Protein AF-A0A844X271-F1 (afdb_monomer)

Secondary structure (DSSP, 8-state):
-------EEEEE-TTS-EEEEEE--S-GGG-----B-GGGPEE-TTT--EEETTEEEETTTTEESS--TTGGGG-S-TTBSGGG-TTT-----

Sequence (93 aa):
MCCHSTLYECQYNAYGQIINETYHQDDFQSLPDNPLRFQGQYYDEETGLHYNLNRYYDPFTGRYITQDPLGILGGLNSYQYAGSDPINWVDPL

pLDDT: mean 84.77, std 8.67, range [42.94, 93.56]

Structure (mmCIF, N/CA/C/O backbone):
data_AF-A0A844X271-F1
#
_entry.id   AF-A0A844X271-F1
#
loop_
_atom_site.group_PDB
_atom_site.id
_atom_site.type_symbol
_atom_site.label_atom_id
_atom_site.label_alt_id
_atom_site.label_comp_id
_atom_site.label_asym_id
_atom_site.label_entity_id
_atom_site.label_seq_id
_atom_site.pdbx_PDB_ins_code
_atom_site.Cartn_x
_atom_site.Cartn_y
_atom_site.Cartn_z
_atom_site.occupancy
_atom_site.B_iso_or_equiv
_atom_site.auth_seq_id
_atom_site.auth_comp_id
_atom_site.auth_asym_id
_atom_site.auth_atom_id
_atom_site.pdbx_PDB_model_num
ATOM 1 N N . MET A 1 1 ? 0.941 -13.570 -34.568 1.00 42.94 1 MET A N 1
ATOM 2 C CA . MET A 1 1 ? 1.505 -13.989 -33.268 1.00 42.94 1 MET A CA 1
ATOM 3 C C . MET A 1 1 ? 1.733 -12.729 -32.453 1.00 42.94 1 MET A C 1
ATOM 5 O O . MET A 1 1 ? 2.630 -11.975 -32.796 1.00 42.94 1 MET A O 1
ATOM 9 N N . CYS A 1 2 ? 0.886 -12.439 -31.464 1.00 43.44 2 CYS A N 1
ATOM 10 C CA . CYS A 1 2 ? 1.136 -11.331 -30.541 1.00 43.44 2 CYS A CA 1
ATOM 11 C C . CYS A 1 2 ? 2.229 -11.777 -29.566 1.00 43.44 2 CYS A C 1
ATOM 13 O O . CYS A 1 2 ? 1.999 -12.658 -28.736 1.00 43.44 2 CYS A O 1
ATOM 15 N N . CYS A 1 3 ? 3.432 -11.227 -29.721 1.00 57.47 3 CYS A N 1
ATOM 16 C CA . CYS A 1 3 ? 4.459 -11.315 -28.694 1.00 57.47 3 CYS A CA 1
ATOM 17 C C . CYS A 1 3 ? 3.916 -10.554 -27.479 1.00 57.47 3 CYS A C 1
ATOM 19 O O . CYS A 1 3 ? 3.667 -9.356 -27.578 1.00 57.47 3 CYS A O 1
ATOM 21 N N . HIS A 1 4 ? 3.629 -11.251 -26.383 1.00 67.50 4 HIS A N 1
ATOM 22 C CA . HIS A 1 4 ? 3.225 -10.599 -25.143 1.00 67.50 4 HIS A CA 1
ATOM 23 C C . HIS A 1 4 ? 4.493 -10.024 -24.512 1.00 67.50 4 HIS A C 1
ATOM 25 O O . HIS A 1 4 ? 5.207 -10.728 -23.803 1.00 67.50 4 HIS A O 1
ATOM 31 N N . SER A 1 5 ? 4.826 -8.780 -24.847 1.00 78.75 5 SER A N 1
ATOM 32 C CA . SER A 1 5 ? 5.903 -8.047 -24.189 1.00 78.75 5 SER A CA 1
ATOM 33 C C . SER A 1 5 ? 5.391 -7.502 -22.859 1.00 78.75 5 SER A C 1
ATOM 35 O O . SER A 1 5 ? 4.426 -6.736 -22.840 1.00 78.75 5 SER A O 1
ATOM 37 N N . THR A 1 6 ? 6.027 -7.888 -21.756 1.00 82.06 6 THR A N 1
ATOM 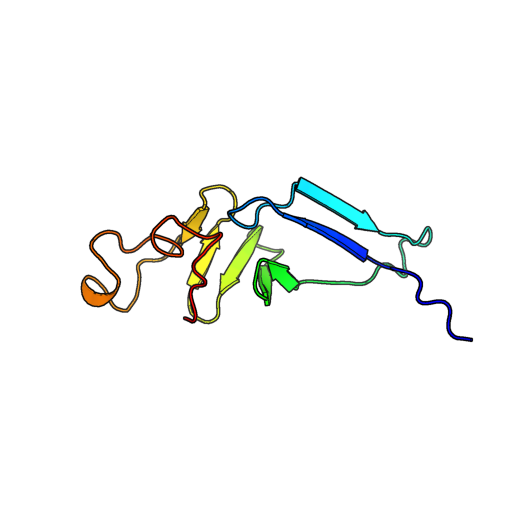38 C CA . THR A 1 6 ? 5.828 -7.238 -20.456 1.00 82.06 6 THR A CA 1
ATOM 39 C C . THR A 1 6 ? 6.247 -5.776 -20.576 1.00 82.06 6 THR A C 1
ATOM 41 O O . THR A 1 6 ? 7.335 -5.504 -21.070 1.00 82.06 6 THR A O 1
ATOM 44 N N . LEU A 1 7 ? 5.388 -4.844 -20.156 1.00 87.12 7 LEU A N 1
ATOM 45 C CA . LEU A 1 7 ? 5.692 -3.405 -20.149 1.00 87.12 7 LEU A CA 1
ATOM 46 C C . LEU A 1 7 ? 6.099 -2.905 -18.755 1.00 87.12 7 LEU A C 1
ATOM 48 O O . LEU A 1 7 ? 6.913 -1.992 -18.644 1.00 87.12 7 LEU A O 1
ATOM 52 N N . TYR A 1 8 ? 5.571 -3.535 -17.704 1.00 88.38 8 TYR A N 1
ATOM 53 C CA . TYR A 1 8 ? 5.778 -3.171 -16.305 1.00 88.38 8 TYR A CA 1
ATOM 54 C C . TYR A 1 8 ? 5.846 -4.432 -15.438 1.00 88.38 8 TYR A C 1
ATOM 56 O O . TYR A 1 8 ? 5.004 -5.323 -15.579 1.00 88.38 8 TYR A O 1
ATOM 64 N N . GLU A 1 9 ? 6.827 -4.493 -14.542 1.00 90.12 9 GLU A N 1
ATOM 65 C CA . GLU A 1 9 ? 6.971 -5.518 -13.508 1.00 90.12 9 GLU A CA 1
ATOM 66 C C . GLU A 1 9 ? 7.159 -4.847 -12.143 1.00 90.12 9 GLU A C 1
ATOM 68 O O . GLU A 1 9 ? 7.926 -3.895 -11.997 1.00 90.12 9 GLU A O 1
ATOM 73 N N . CYS A 1 10 ? 6.487 -5.375 -11.121 1.00 90.38 10 CYS A N 1
ATOM 74 C CA . CYS A 1 10 ? 6.670 -4.966 -9.735 1.00 90.38 10 CYS A CA 1
ATOM 75 C C . CYS A 1 10 ? 6.767 -6.194 -8.827 1.00 90.38 10 CYS A C 1
ATOM 77 O O . CYS A 1 10 ? 6.081 -7.200 -9.020 1.00 90.38 10 CYS A O 1
ATOM 79 N N . GLN A 1 11 ? 7.631 -6.106 -7.822 1.00 92.88 11 GLN A N 1
ATOM 80 C CA . GLN A 1 11 ? 7.832 -7.139 -6.815 1.00 92.88 11 GLN A CA 1
ATOM 81 C C . GLN A 1 11 ? 7.558 -6.534 -5.446 1.00 92.88 11 GLN A C 1
ATOM 83 O O . GLN A 1 11 ? 8.129 -5.501 -5.096 1.00 92.88 11 GLN A O 1
ATOM 88 N N . TYR A 1 12 ? 6.706 -7.195 -4.667 1.00 92.38 12 TYR A N 1
ATOM 89 C CA . TYR A 1 12 ? 6.310 -6.740 -3.341 1.00 92.38 12 TYR A CA 1
ATOM 90 C C . TYR A 1 12 ? 6.840 -7.664 -2.249 1.00 92.38 12 TYR A C 1
ATOM 92 O O . TYR A 1 12 ? 7.000 -8.869 -2.458 1.00 92.38 12 TYR A O 1
ATOM 100 N N . ASN A 1 13 ? 7.069 -7.112 -1.059 1.00 92.06 13 ASN A N 1
ATOM 101 C CA . ASN A 1 13 ? 7.213 -7.925 0.144 1.00 92.06 13 ASN A CA 1
ATOM 102 C C . ASN A 1 13 ? 5.840 -8.401 0.656 1.00 92.06 13 ASN A C 1
ATOM 104 O O . ASN A 1 13 ? 4.794 -8.049 0.111 1.00 92.06 13 ASN A O 1
ATOM 108 N N . ALA A 1 14 ? 5.841 -9.175 1.744 1.00 89.62 14 ALA A N 1
ATOM 109 C CA . ALA A 1 14 ? 4.616 -9.701 2.350 1.00 89.62 14 ALA A CA 1
ATOM 110 C C . ALA A 1 14 ? 3.595 -8.612 2.738 1.00 89.62 14 ALA A C 1
ATOM 112 O O . ALA A 1 14 ? 2.402 -8.881 2.748 1.00 89.62 14 ALA A O 1
ATOM 113 N N . TYR A 1 15 ? 4.049 -7.391 3.031 1.00 89.94 15 TYR A N 1
ATOM 114 C CA . TYR A 1 15 ? 3.220 -6.254 3.436 1.00 89.94 15 TYR A CA 1
ATOM 115 C C . TYR A 1 15 ? 2.964 -5.263 2.288 1.00 89.94 15 TYR A C 1
ATOM 117 O O . TYR A 1 15 ? 2.487 -4.158 2.525 1.00 89.94 15 TYR A O 1
ATOM 125 N N . GLY A 1 16 ? 3.259 -5.618 1.037 1.00 90.38 16 GLY A N 1
ATOM 126 C CA . GLY A 1 16 ? 2.969 -4.753 -0.106 1.00 90.38 16 GLY A CA 1
ATOM 127 C C . GLY A 1 16 ? 3.951 -3.595 -0.314 1.00 90.38 16 GLY A C 1
ATOM 128 O O . GLY A 1 16 ? 3.674 -2.725 -1.137 1.00 90.38 16 GLY A O 1
ATOM 129 N N . GLN A 1 17 ? 5.102 -3.566 0.373 1.00 91.81 17 GLN A N 1
ATOM 130 C CA . GLN A 1 17 ? 6.183 -2.637 0.016 1.00 91.81 17 GLN A CA 1
ATOM 131 C C . GLN A 1 17 ? 6.827 -3.076 -1.287 1.00 91.81 17 GLN A C 1
ATOM 133 O O . GLN A 1 17 ? 7.127 -4.259 -1.457 1.00 91.81 17 GLN A O 1
ATOM 138 N N . ILE A 1 18 ? 7.098 -2.117 -2.166 1.00 92.00 18 ILE A N 1
ATOM 139 C CA . ILE A 1 18 ? 7.829 -2.355 -3.408 1.00 92.00 18 ILE A CA 1
ATOM 140 C C . ILE A 1 18 ? 9.283 -2.699 -3.063 1.00 92.00 18 ILE A C 1
ATOM 142 O O . ILE A 1 18 ? 9.990 -1.906 -2.445 1.00 92.00 18 ILE A O 1
ATOM 146 N N . ILE A 1 19 ? 9.713 -3.897 -3.454 1.00 93.56 19 ILE A N 1
ATOM 147 C CA . ILE A 1 19 ? 11.111 -4.339 -3.404 1.00 93.56 19 ILE A CA 1
ATOM 148 C C . ILE A 1 19 ? 11.810 -3.934 -4.700 1.00 93.56 19 ILE A C 1
ATOM 150 O O . ILE A 1 19 ? 12.909 -3.395 -4.652 1.00 93.56 19 ILE A O 1
ATOM 154 N N . ASN A 1 20 ? 11.160 -4.186 -5.839 1.00 91.69 20 ASN A N 1
ATOM 155 C CA . ASN A 1 20 ? 11.650 -3.834 -7.166 1.00 91.69 20 ASN A CA 1
ATOM 156 C C . ASN A 1 20 ? 10.489 -3.346 -8.033 1.00 91.69 20 ASN A C 1
ATOM 158 O O . ASN A 1 20 ? 9.403 -3.924 -8.003 1.00 91.69 20 ASN A O 1
ATOM 162 N N . GLU A 1 21 ? 10.748 -2.323 -8.836 1.00 90.88 21 GLU A N 1
ATOM 163 C CA . GLU A 1 21 ? 9.849 -1.829 -9.874 1.00 90.88 21 GLU A CA 1
ATOM 164 C C . GLU A 1 21 ? 10.663 -1.650 -11.154 1.00 90.88 21 GLU A C 1
ATOM 166 O O . GLU A 1 21 ? 11.778 -1.123 -11.124 1.00 90.88 21 GLU A O 1
ATOM 171 N N . THR A 1 22 ? 10.169 -2.169 -12.273 1.00 89.31 22 THR A N 1
ATOM 172 C CA . THR A 1 22 ? 10.891 -2.156 -13.546 1.00 89.31 22 THR A CA 1
ATOM 173 C C . THR A 1 22 ? 9.943 -1.865 -14.696 1.00 89.31 22 THR A C 1
ATOM 175 O O . THR A 1 22 ? 8.911 -2.513 -14.865 1.00 89.31 22 THR A O 1
ATOM 178 N N . TYR A 1 23 ? 10.339 -0.898 -15.517 1.00 88.69 23 TYR A N 1
ATOM 179 C CA . TYR A 1 23 ? 9.682 -0.563 -16.769 1.00 88.69 23 TYR A CA 1
ATOM 180 C C . TYR A 1 23 ? 10.514 -1.125 -17.920 1.00 88.69 23 TYR A C 1
ATOM 182 O O . TYR A 1 23 ? 11.728 -0.930 -17.970 1.00 88.69 23 TYR A O 1
ATOM 190 N N . HIS A 1 24 ? 9.870 -1.829 -18.846 1.00 85.06 24 HIS A N 1
ATOM 191 C CA . HIS A 1 24 ? 10.543 -2.510 -19.960 1.00 85.06 24 HIS A CA 1
ATOM 192 C C . HIS A 1 24 ? 10.494 -1.701 -21.266 1.00 85.06 24 HIS A C 1
ATOM 194 O O . HIS A 1 24 ? 10.538 -2.272 -22.356 1.00 85.06 24 HIS A O 1
ATOM 200 N N . GLN A 1 25 ? 10.383 -0.375 -21.164 1.00 81.69 25 GLN A N 1
ATOM 201 C CA . GLN A 1 25 ? 10.322 0.536 -22.301 1.00 81.69 25 GLN A CA 1
ATOM 202 C C . GLN A 1 25 ? 11.318 1.684 -22.130 1.00 81.69 25 GLN A C 1
ATOM 204 O O . GLN A 1 25 ? 11.354 2.329 -21.088 1.00 81.69 25 GLN A O 1
ATOM 209 N N . ASP A 1 26 ? 12.114 1.934 -23.172 1.00 78.88 26 ASP A N 1
ATOM 210 C CA . ASP A 1 26 ? 13.167 2.960 -23.159 1.00 78.88 26 ASP A CA 1
ATOM 211 C C . ASP A 1 26 ? 12.617 4.387 -23.339 1.00 78.88 26 ASP A C 1
ATOM 213 O O . ASP A 1 26 ? 13.277 5.368 -22.991 1.00 78.88 26 ASP A O 1
ATOM 217 N N . ASP A 1 27 ? 11.410 4.514 -23.901 1.00 83.31 27 ASP A N 1
ATOM 218 C CA . ASP A 1 27 ? 10.743 5.800 -24.085 1.00 83.31 27 ASP A CA 1
ATOM 219 C C . ASP A 1 27 ? 10.004 6.216 -22.807 1.00 83.31 27 ASP A C 1
ATOM 221 O O . ASP A 1 27 ? 8.920 5.727 -22.486 1.00 83.31 27 ASP A O 1
ATOM 225 N N . PHE A 1 28 ? 10.601 7.168 -22.091 1.00 76.50 28 PHE A N 1
ATOM 226 C CA . PHE A 1 28 ? 10.045 7.741 -20.867 1.00 76.50 28 PHE A CA 1
ATOM 227 C C . PHE A 1 28 ? 8.678 8.416 -21.064 1.00 76.50 28 PHE A C 1
ATOM 229 O O . PHE A 1 28 ? 7.931 8.544 -20.099 1.00 76.50 28 PHE A O 1
ATOM 236 N N . GLN A 1 29 ? 8.335 8.857 -22.280 1.00 80.19 29 GLN A N 1
ATOM 237 C CA . GLN A 1 29 ? 7.036 9.487 -22.561 1.00 80.19 29 GLN A CA 1
ATOM 238 C C . GLN A 1 29 ? 5.909 8.469 -22.765 1.00 80.19 29 GLN A C 1
ATOM 240 O O . GLN A 1 29 ? 4.739 8.848 -22.788 1.00 80.19 29 GLN A O 1
ATOM 245 N N . SER A 1 30 ? 6.242 7.186 -22.914 1.00 80.19 30 SER A N 1
ATOM 246 C CA . SER A 1 30 ? 5.275 6.111 -23.128 1.00 80.19 30 SER A CA 1
ATOM 247 C C . SER A 1 30 ? 5.223 5.117 -21.969 1.00 80.19 30 SER A C 1
ATOM 249 O O . SER A 1 30 ? 4.700 4.016 -22.144 1.00 80.19 30 SER A O 1
ATOM 251 N N . LEU A 1 31 ? 5.794 5.461 -20.809 1.00 81.75 31 LEU A N 1
ATOM 252 C CA . L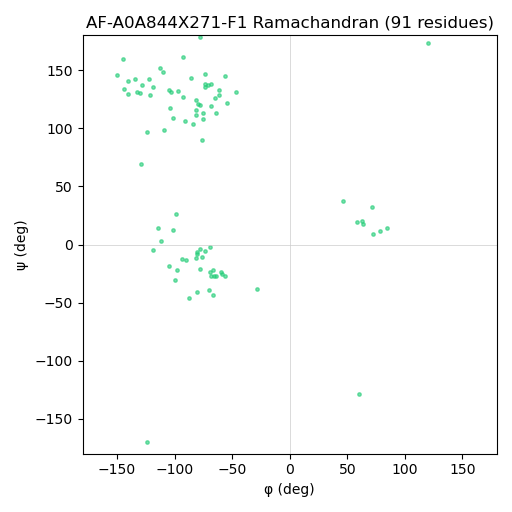EU A 1 31 ? 5.721 4.595 -19.640 1.00 81.75 31 LEU A CA 1
ATOM 253 C C . LEU A 1 31 ? 4.255 4.408 -19.230 1.00 81.75 31 LEU A C 1
ATOM 255 O O . LEU A 1 31 ? 3.508 5.388 -19.165 1.00 81.75 31 LEU A O 1
ATOM 259 N N . PRO A 1 32 ? 3.819 3.164 -18.974 1.00 81.88 32 PRO A N 1
ATOM 260 C CA . PRO A 1 32 ? 2.480 2.925 -18.473 1.00 81.88 32 PRO A CA 1
ATOM 261 C C . PRO A 1 32 ? 2.342 3.530 -17.076 1.00 81.88 32 PRO A C 1
ATOM 263 O O . PRO A 1 32 ? 3.115 3.204 -16.177 1.00 81.88 32 PRO A O 1
ATOM 266 N N . ASP A 1 33 ? 1.326 4.367 -16.894 1.00 83.19 33 ASP A N 1
ATOM 267 C CA . ASP A 1 33 ? 0.869 4.757 -15.567 1.00 83.19 33 ASP A CA 1
ATOM 268 C C . ASP A 1 33 ? 0.080 3.587 -14.965 1.00 83.19 33 ASP A C 1
ATOM 270 O O . ASP A 1 33 ? -0.966 3.181 -15.484 1.00 83.19 33 ASP A O 1
AT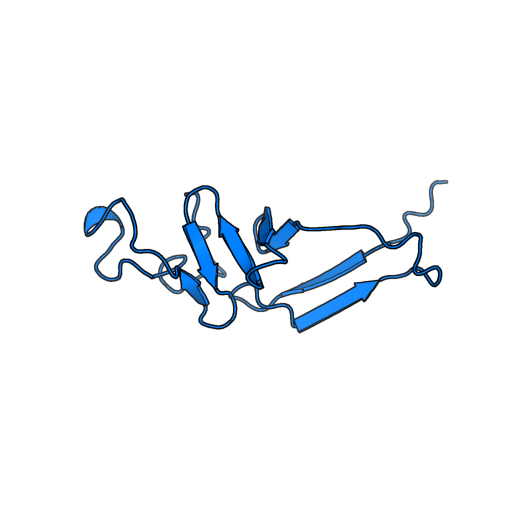OM 274 N N . ASN 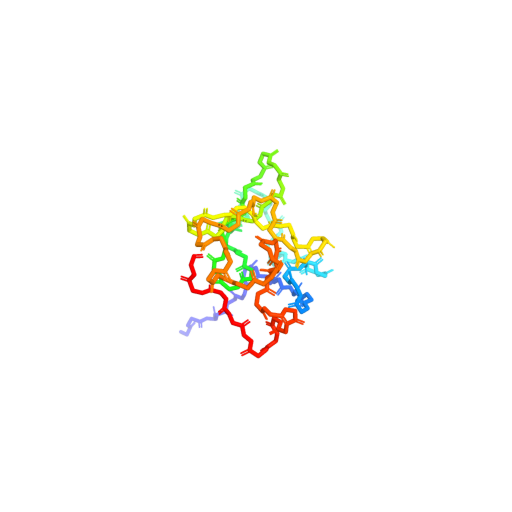A 1 34 ? 0.630 2.989 -13.911 1.00 86.12 34 ASN A N 1
ATOM 275 C CA . ASN A 1 34 ? -0.017 1.918 -13.175 1.00 86.12 34 ASN A CA 1
ATOM 276 C C . ASN A 1 34 ? -0.124 2.313 -11.698 1.00 86.12 34 ASN A C 1
ATOM 278 O O . ASN A 1 34 ? 0.822 2.075 -10.945 1.00 86.12 34 ASN A O 1
ATOM 282 N N . PRO A 1 35 ? -1.268 2.853 -11.248 1.0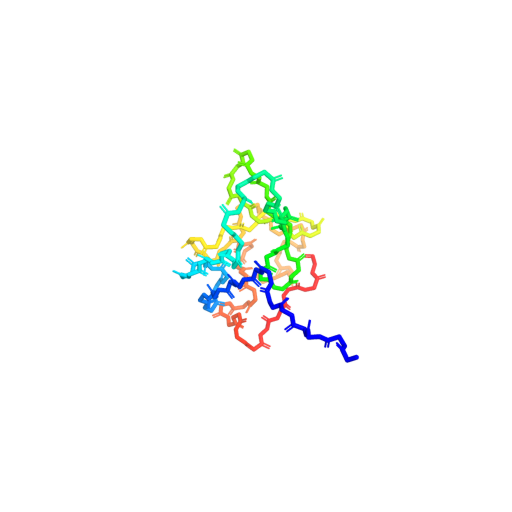0 88.12 35 PRO A N 1
ATOM 283 C CA . PRO A 1 35 ? -1.481 3.186 -9.843 1.00 88.12 35 PRO A CA 1
ATOM 284 C C . PRO A 1 35 ? -1.874 1.965 -9.003 1.00 88.12 35 PRO A C 1
ATOM 286 O O . PRO A 1 35 ? -1.939 2.059 -7.781 1.00 88.12 35 PRO A O 1
ATOM 289 N N . LEU A 1 36 ? -2.140 0.806 -9.614 1.00 88.81 36 LEU A N 1
ATOM 290 C CA . LEU A 1 36 ? -2.519 -0.388 -8.866 1.00 88.81 36 LEU A CA 1
ATOM 291 C C . LEU A 1 36 ? -1.305 -0.989 -8.148 1.00 88.81 36 LEU A C 1
ATOM 293 O O . LEU A 1 36 ? -0.195 -1.056 -8.682 1.00 88.81 36 LEU A O 1
ATOM 297 N N . ARG A 1 37 ? -1.525 -1.416 -6.907 1.00 89.00 37 ARG A N 1
ATOM 298 C CA . ARG A 1 37 ? -0.521 -1.983 -6.001 1.00 89.00 37 ARG A CA 1
ATOM 299 C C . ARG A 1 37 ? -0.948 -3.367 -5.520 1.00 89.00 37 ARG A C 1
ATOM 301 O O . ARG A 1 37 ? -1.899 -3.970 -6.025 1.00 89.00 37 ARG A O 1
ATOM 308 N N . PHE A 1 38 ? -0.213 -3.886 -4.539 1.00 82.75 38 PHE A N 1
ATOM 309 C CA . PHE A 1 38 ? -0.480 -5.166 -3.897 1.00 82.75 38 PHE A CA 1
ATOM 310 C C . PHE A 1 38 ? -1.965 -5.311 -3.516 1.00 82.75 38 PHE A C 1
ATOM 312 O O . PHE A 1 38 ? -2.564 -4.404 -2.945 1.00 82.75 38 PHE A O 1
ATOM 319 N N . GLN A 1 39 ? -2.562 -6.448 -3.880 1.00 81.44 39 GLN A N 1
ATOM 320 C CA . GLN A 1 39 ? -3.986 -6.761 -3.671 1.00 81.44 39 GLN A CA 1
ATOM 321 C C . GLN A 1 39 ? -4.997 -5.787 -4.318 1.00 81.44 39 GLN A C 1
ATOM 323 O O . GLN A 1 39 ? -6.167 -5.794 -3.953 1.00 81.44 39 GLN A O 1
ATOM 328 N N . GLY A 1 40 ? -4.589 -4.988 -5.312 1.00 84.31 40 GLY A N 1
ATOM 329 C CA . GLY A 1 40 ? -5.491 -4.064 -6.015 1.00 84.31 40 GLY A CA 1
ATOM 330 C C . GLY A 1 40 ? -5.687 -2.718 -5.313 1.00 84.31 40 GLY A C 1
ATOM 331 O O . GLY A 1 40 ? -6.592 -1.970 -5.674 1.00 84.31 40 GLY A O 1
ATOM 332 N N . GLN A 1 41 ? -4.832 -2.404 -4.339 1.00 88.75 41 GLN A N 1
ATOM 333 C CA . GLN A 1 41 ? -4.729 -1.086 -3.714 1.00 88.75 41 GLN A CA 1
ATOM 334 C C . GLN A 1 41 ? -4.458 0.008 -4.743 1.00 88.75 41 GLN A C 1
ATOM 336 O O . GLN A 1 41 ? -3.700 -0.211 -5.687 1.00 88.75 41 GLN A O 1
ATOM 341 N N . TYR A 1 42 ? -5.014 1.198 -4.528 1.00 91.12 42 TYR A N 1
ATOM 342 C CA . TYR A 1 42 ? -4.684 2.366 -5.339 1.00 91.12 42 TYR A CA 1
ATOM 343 C C . TYR A 1 42 ? -3.552 3.156 -4.683 1.00 91.12 42 TYR A C 1
ATOM 345 O O . TYR A 1 42 ? -3.643 3.513 -3.511 1.00 91.12 42 TYR A O 1
ATOM 353 N N . TYR A 1 43 ? -2.483 3.427 -5.420 1.00 91.69 43 TYR A N 1
ATOM 354 C CA . TYR A 1 43 ? -1.398 4.280 -4.959 1.00 91.69 43 TYR A CA 1
ATOM 355 C C . TYR A 1 43 ? -1.791 5.746 -5.059 1.00 91.69 43 TYR A C 1
ATOM 357 O O . TYR A 1 43 ? -2.076 6.249 -6.144 1.00 91.69 43 TYR A O 1
ATOM 365 N N . ASP A 1 44 ? -1.782 6.425 -3.922 1.00 89.38 44 ASP A N 1
ATOM 366 C CA . ASP A 1 44 ? -1.927 7.868 -3.864 1.00 89.38 44 ASP A CA 1
ATOM 367 C C . ASP A 1 44 ? -0.540 8.519 -3.922 1.00 89.38 44 ASP A C 1
ATOM 369 O O . ASP A 1 44 ? 0.224 8.472 -2.957 1.00 89.38 44 ASP A O 1
ATOM 373 N N . GLU A 1 45 ? -0.208 9.116 -5.067 1.00 86.06 45 GLU A N 1
ATOM 374 C CA . GLU A 1 45 ? 1.092 9.754 -5.302 1.00 86.06 45 GLU A CA 1
ATOM 375 C C . GLU A 1 45 ? 1.341 10.967 -4.396 1.00 86.06 45 GLU A C 1
ATOM 377 O O . GLU A 1 45 ? 2.495 11.272 -4.093 1.00 86.06 45 GLU A O 1
ATOM 382 N N . GLU A 1 46 ? 0.288 11.656 -3.939 1.00 88.94 46 GLU A N 1
ATOM 383 C CA . GLU A 1 46 ? 0.433 12.853 -3.101 1.00 88.94 46 GLU A CA 1
ATOM 384 C C . GLU A 1 46 ? 0.943 12.493 -1.701 1.00 88.94 46 GLU A C 1
ATOM 386 O O . GLU A 1 46 ? 1.774 13.198 -1.122 1.00 88.94 46 GLU A O 1
ATOM 391 N N . THR A 1 47 ? 0.458 11.377 -1.157 1.00 86.25 47 THR A N 1
ATOM 392 C CA . THR A 1 47 ? 0.762 10.947 0.214 1.00 86.25 47 THR A CA 1
ATOM 393 C C . THR A 1 47 ? 1.762 9.795 0.280 1.00 86.25 47 THR A C 1
ATOM 395 O O . THR A 1 47 ? 2.361 9.560 1.331 1.00 86.25 47 THR A O 1
ATOM 398 N N . GLY A 1 48 ? 1.948 9.066 -0.822 1.00 87.50 48 GLY A N 1
ATOM 399 C CA . GLY A 1 48 ? 2.711 7.822 -0.875 1.00 87.50 48 GLY A CA 1
ATOM 400 C C . GLY A 1 48 ? 2.011 6.636 -0.203 1.00 87.50 48 GLY A C 1
ATOM 401 O O . GLY A 1 48 ? 2.632 5.588 -0.017 1.00 87.50 48 GLY A O 1
ATOM 402 N N . LEU A 1 49 ? 0.743 6.792 0.182 1.00 90.44 49 LEU A N 1
ATOM 403 C CA . LEU A 1 49 ? -0.048 5.769 0.855 1.00 90.44 49 LEU A CA 1
ATOM 404 C C . LEU A 1 49 ? -0.846 4.944 -0.148 1.00 90.44 49 LEU A C 1
ATOM 406 O O . LEU A 1 49 ? -1.076 5.327 -1.293 1.00 90.44 49 LEU A O 1
ATOM 410 N N . HIS A 1 50 ? -1.284 3.778 0.302 1.00 91.12 50 HIS A N 1
ATOM 411 C CA . HIS A 1 50 ? -2.099 2.875 -0.489 1.00 91.12 50 HIS A CA 1
ATOM 412 C C . HIS A 1 50 ? -3.546 2.971 -0.015 1.00 91.12 50 HIS A C 1
ATOM 414 O O . HIS A 1 50 ? -3.859 2.657 1.130 1.00 91.12 50 HIS A O 1
ATOM 420 N N . TYR A 1 51 ? -4.447 3.403 -0.881 1.00 88.12 51 TYR A N 1
ATOM 421 C CA . TYR A 1 51 ? -5.868 3.427 -0.588 1.00 88.12 51 TYR A CA 1
ATOM 422 C C . TYR A 1 51 ? -6.475 2.035 -0.806 1.00 88.12 51 TYR A C 1
ATOM 424 O O . TYR A 1 51 ? -6.568 1.546 -1.935 1.00 88.12 51 TYR A O 1
ATOM 432 N N . ASN A 1 52 ? -6.889 1.407 0.294 1.00 86.12 52 ASN A N 1
ATOM 433 C CA . ASN A 1 52 ? -7.918 0.372 0.294 1.00 86.12 52 ASN A CA 1
ATOM 434 C C . ASN A 1 52 ? -9.266 1.078 0.389 1.00 86.12 52 ASN A C 1
ATOM 436 O O . ASN A 1 52 ? -9.363 2.079 1.088 1.00 86.12 52 ASN A O 1
ATOM 440 N N . LEU A 1 53 ? -10.288 0.557 -0.287 1.00 81.00 53 LEU A N 1
ATOM 441 C CA . LEU A 1 53 ? -11.638 1.120 -0.453 1.00 81.00 53 LEU A CA 1
ATOM 442 C C . LEU A 1 53 ? -12.165 2.022 0.680 1.00 81.00 53 LEU A C 1
ATOM 444 O O . LEU A 1 53 ? -12.849 2.998 0.396 1.00 81.00 53 LEU A O 1
ATOM 448 N N . ASN A 1 54 ? -11.884 1.717 1.948 1.00 82.56 54 ASN A N 1
ATOM 449 C CA . ASN A 1 54 ? -12.312 2.532 3.086 1.00 82.56 54 ASN A CA 1
ATOM 450 C C . ASN A 1 54 ? -11.181 3.112 3.958 1.00 82.56 54 ASN A C 1
ATOM 452 O O . ASN A 1 54 ? -11.472 3.865 4.891 1.00 82.56 54 ASN A O 1
ATOM 456 N N . ARG A 1 55 ? -9.906 2.777 3.715 1.00 89.38 55 ARG A N 1
ATOM 457 C CA . ARG A 1 55 ? -8.772 3.150 4.580 1.00 89.38 55 ARG A CA 1
ATOM 458 C C . ARG A 1 55 ? -7.453 3.319 3.830 1.00 89.38 55 ARG A C 1
ATOM 460 O O . ARG A 1 55 ? -7.109 2.550 2.941 1.00 89.38 55 ARG A O 1
ATOM 467 N N . TYR A 1 56 ? -6.644 4.258 4.311 1.00 90.75 56 TYR A N 1
ATOM 468 C CA . TYR A 1 56 ? -5.252 4.405 3.892 1.00 90.75 56 TYR A CA 1
ATOM 469 C C . TYR A 1 56 ? -4.340 3.424 4.637 1.00 90.75 56 TYR A C 1
ATOM 471 O O . TYR A 1 56 ? -4.306 3.392 5.875 1.00 90.75 56 TYR A O 1
ATOM 479 N N . TYR A 1 57 ? -3.607 2.639 3.860 1.00 91.50 57 TYR A N 1
ATOM 480 C CA . TYR A 1 57 ? -2.623 1.651 4.262 1.00 91.50 57 TYR A CA 1
ATOM 481 C C . TYR A 1 57 ? -1.212 2.185 4.014 1.00 91.50 57 TYR A C 1
ATOM 483 O O . TYR A 1 57 ? -0.909 2.710 2.942 1.00 91.50 57 TYR A O 1
ATOM 491 N N . ASP A 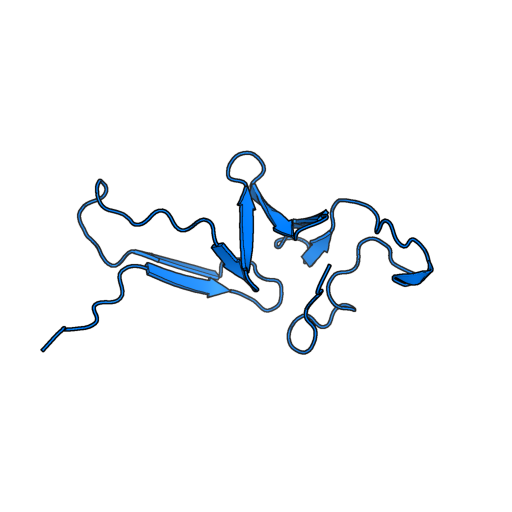1 58 ? -0.350 2.042 5.013 1.00 92.00 58 ASP A N 1
ATOM 492 C CA . ASP A 1 58 ? 1.075 2.302 4.887 1.00 92.00 58 ASP A CA 1
ATOM 493 C C . ASP A 1 58 ? 1.817 0.963 4.740 1.00 92.00 58 ASP A C 1
ATOM 495 O O . ASP A 1 58 ? 1.928 0.205 5.716 1.00 92.00 58 ASP A O 1
ATOM 499 N N . PRO A 1 59 ? 2.357 0.655 3.547 1.00 89.69 59 PRO A N 1
ATOM 500 C CA . PRO A 1 59 ? 3.114 -0.569 3.347 1.00 89.69 59 PRO A CA 1
ATOM 501 C C . PRO A 1 59 ? 4.410 -0.574 4.166 1.00 89.69 59 PRO A C 1
ATOM 503 O O . PRO A 1 59 ? 4.869 -1.650 4.545 1.00 89.69 59 PRO A O 1
ATOM 506 N N . PHE A 1 60 ? 4.996 0.588 4.489 1.00 89.62 60 PHE A N 1
ATOM 507 C CA . PHE A 1 60 ? 6.262 0.666 5.220 1.00 89.62 60 PHE A CA 1
ATOM 508 C C . PHE A 1 60 ? 6.153 0.151 6.651 1.00 89.62 60 PHE A C 1
ATOM 510 O O . PHE A 1 60 ? 7.016 -0.595 7.116 1.00 89.62 60 PHE A O 1
ATOM 517 N N . THR A 1 61 ? 5.081 0.521 7.343 1.00 89.62 61 THR A N 1
ATOM 518 C CA . THR A 1 61 ? 4.790 0.012 8.689 1.00 89.62 61 THR A CA 1
ATOM 519 C C . THR A 1 61 ? 3.938 -1.257 8.684 1.00 89.62 61 THR A C 1
ATOM 521 O O . 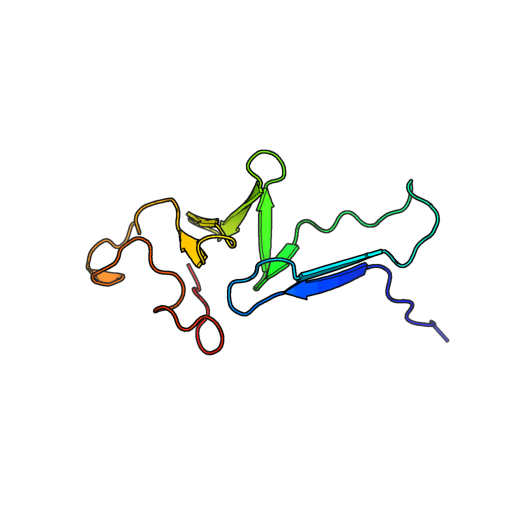THR A 1 61 ? 3.841 -1.925 9.719 1.00 89.62 61 THR A O 1
ATOM 524 N N . GLY A 1 62 ? 3.338 -1.605 7.543 1.00 89.44 62 GLY A N 1
ATOM 525 C CA . GLY A 1 62 ? 2.471 -2.768 7.381 1.00 89.44 62 GLY A CA 1
ATOM 526 C C . GLY A 1 62 ? 1.120 -2.612 8.082 1.00 89.44 62 GLY A C 1
ATOM 527 O O . GLY A 1 62 ? 0.597 -3.584 8.636 1.00 89.44 62 GLY A O 1
ATOM 528 N N . ARG A 1 63 ? 0.592 -1.382 8.165 1.00 91.00 63 ARG A N 1
ATOM 529 C CA . ARG A 1 63 ? -0.573 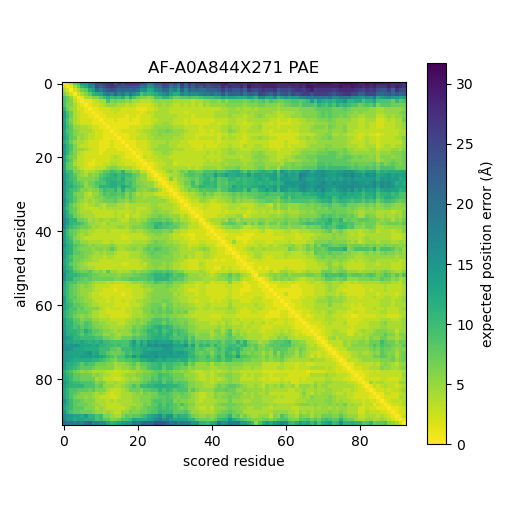-1.027 8.995 1.00 91.00 63 ARG A CA 1
ATOM 530 C C . ARG A 1 63 ? -1.455 0.025 8.339 1.00 91.00 63 ARG A C 1
ATOM 532 O O . ARG A 1 63 ? -1.015 0.786 7.485 1.00 91.00 63 ARG A O 1
ATOM 539 N N . TYR A 1 64 ? -2.702 0.105 8.792 1.00 91.56 64 TYR A N 1
ATOM 540 C CA . TYR A 1 64 ? -3.555 1.247 8.480 1.00 91.56 64 TYR A CA 1
ATOM 541 C C . TYR A 1 64 ? -3.128 2.473 9.282 1.00 91.56 64 TYR A C 1
ATOM 543 O O . TYR A 1 64 ? -2.714 2.351 10.435 1.00 91.56 64 TYR A O 1
ATOM 551 N N . ILE A 1 65 ? -3.274 3.660 8.694 1.00 91.44 65 ILE A N 1
ATOM 552 C CA . ILE A 1 65 ? -3.021 4.934 9.392 1.00 91.44 65 ILE A CA 1
ATOM 553 C C . ILE A 1 65 ? -4.290 5.528 10.019 1.00 91.44 65 ILE A C 1
ATOM 555 O O . ILE A 1 65 ? -4.230 6.454 10.825 1.00 91.44 65 ILE A O 1
ATOM 559 N N . THR A 1 66 ? -5.450 4.983 9.656 1.00 89.12 66 THR A N 1
ATOM 560 C CA . THR A 1 66 ? -6.762 5.348 10.196 1.00 89.12 66 THR A CA 1
ATOM 561 C C . THR A 1 66 ? -7.302 4.210 11.053 1.00 89.12 66 THR A C 1
ATOM 563 O O . THR A 1 66 ? -7.006 3.040 10.809 1.00 89.12 66 THR A O 1
ATOM 566 N N . GLN A 1 67 ? -8.069 4.556 12.088 1.00 87.12 67 GLN A N 1
ATOM 567 C CA . GLN A 1 67 ? -8.704 3.572 12.957 1.00 87.12 67 GLN A CA 1
ATOM 568 C C . GLN A 1 67 ? -9.805 2.822 12.192 1.00 87.12 67 GLN A C 1
ATOM 570 O O . GLN A 1 67 ? -10.582 3.449 11.473 1.00 87.12 67 GLN A O 1
ATOM 575 N N . ASP A 1 68 ? -9.899 1.503 12.380 1.00 84.50 68 ASP A N 1
ATOM 576 C CA . ASP A 1 68 ? -10.981 0.688 11.822 1.00 84.50 68 ASP A CA 1
ATOM 577 C C . ASP A 1 68 ? -12.375 1.234 12.212 1.00 84.50 68 ASP A C 1
ATOM 579 O O . ASP A 1 68 ? -12.677 1.315 13.411 1.00 84.50 68 ASP A O 1
ATOM 583 N N . PRO A 1 69 ? -13.243 1.573 11.236 1.00 84.06 69 PRO A N 1
ATOM 584 C CA . PRO A 1 69 ? -14.617 2.002 11.496 1.00 84.06 69 PRO A CA 1
ATOM 585 C C . PRO A 1 69 ? -15.462 0.971 12.259 1.00 84.06 69 PRO A C 1
ATOM 587 O O . PRO A 1 69 ? -16.411 1.346 12.949 1.00 84.06 69 PRO A O 1
ATOM 590 N N . LEU A 1 70 ? -15.125 -0.321 12.171 1.00 83.75 70 LEU A N 1
ATOM 591 C CA . LEU A 1 70 ? -15.780 -1.406 12.911 1.00 83.75 70 LEU A CA 1
ATOM 592 C C . LEU A 1 70 ? -15.363 -1.451 14.392 1.00 83.75 70 LEU A C 1
ATOM 594 O O . LEU A 1 70 ? -15.970 -2.169 15.194 1.00 83.75 70 LEU A O 1
ATOM 598 N N . GLY A 1 71 ? -14.337 -0.689 14.782 1.00 83.31 71 GLY A N 1
ATOM 599 C CA . GLY A 1 71 ? -13.852 -0.609 16.155 1.00 83.31 71 GLY A CA 1
ATOM 600 C C . GLY A 1 71 ? -13.379 -1.965 16.683 1.00 83.31 71 GLY A C 1
ATOM 601 O O . GLY A 1 71 ? -12.584 -2.649 16.048 1.00 83.31 71 GLY A O 1
ATOM 602 N N . ILE A 1 72 ? -13.877 -2.364 17.857 1.00 83.19 72 ILE A N 1
ATOM 603 C CA . ILE A 1 72 ? -13.474 -3.609 18.542 1.00 83.19 72 ILE A CA 1
ATOM 604 C C . ILE A 1 72 ? -13.920 -4.863 17.766 1.00 83.19 72 ILE A C 1
ATOM 606 O O . ILE A 1 72 ? -13.328 -5.929 17.931 1.00 83.19 72 ILE A O 1
ATOM 610 N N . LEU A 1 73 ? -14.932 -4.753 16.893 1.00 79.06 73 LEU A N 1
ATOM 611 C CA . LEU A 1 73 ? -15.384 -5.876 16.063 1.00 79.06 73 LEU A CA 1
ATOM 612 C C . LEU A 1 73 ? -14.349 -6.269 14.999 1.00 79.06 73 LEU A C 1
ATOM 614 O O . LEU A 1 73 ? -14.295 -7.437 14.628 1.00 79.06 73 LEU A O 1
ATOM 618 N N . GLY A 1 74 ? -13.511 -5.323 14.558 1.00 73.69 74 GLY A N 1
ATOM 619 C CA . GLY A 1 74 ? -12.369 -5.579 13.670 1.00 73.69 74 GLY A CA 1
ATOM 620 C C . GLY A 1 74 ? -11.147 -6.168 14.389 1.00 73.69 74 GLY A C 1
ATOM 621 O O . GLY A 1 74 ? -10.156 -6.511 13.753 1.00 73.69 74 GLY A O 1
ATOM 622 N N . GLY A 1 75 ? -11.210 -6.307 15.718 1.00 82.12 75 GLY A N 1
ATOM 623 C CA . GLY A 1 75 ? -10.135 -6.818 16.560 1.00 82.12 75 GLY A CA 1
ATOM 624 C C . GLY A 1 75 ? -9.669 -5.810 17.608 1.00 82.12 75 GLY A C 1
ATOM 625 O O . GLY A 1 75 ? -10.066 -4.647 17.635 1.00 82.12 75 GLY A O 1
ATOM 626 N N . LEU A 1 76 ? -8.789 -6.267 18.502 1.00 85.00 76 LEU A N 1
ATOM 627 C CA . LEU A 1 76 ? -8.234 -5.423 19.568 1.00 85.00 76 LEU A CA 1
ATOM 628 C C . LEU A 1 76 ? -7.280 -4.344 19.035 1.00 85.00 76 LEU A C 1
ATOM 630 O O . LEU A 1 76 ? -7.064 -3.334 19.700 1.00 85.00 76 LEU A O 1
ATOM 634 N N . ASN A 1 77 ? -6.698 -4.559 17.854 1.00 86.31 77 ASN A N 1
ATOM 635 C CA . ASN A 1 77 ? -5.804 -3.610 17.207 1.00 86.31 77 ASN A CA 1
ATOM 636 C C . ASN A 1 77 ? -6.488 -2.995 15.984 1.00 86.31 77 ASN A C 1
ATOM 638 O O . ASN A 1 77 ? -6.463 -3.564 14.897 1.00 86.31 77 ASN A O 1
ATOM 642 N N . SER A 1 78 ? -7.045 -1.799 16.156 1.00 86.31 78 SER A N 1
ATOM 643 C CA . SER A 1 78 ? -7.783 -1.092 15.105 1.00 86.31 78 SER A CA 1
ATOM 644 C C . SER A 1 78 ? -6.926 -0.579 13.936 1.00 86.31 78 SER A C 1
ATOM 646 O O . SER A 1 78 ? -7.478 0.013 13.015 1.00 86.31 78 SER A O 1
ATOM 648 N N . TYR A 1 79 ? -5.604 -0.771 13.967 1.00 88.44 79 TYR A N 1
ATOM 649 C CA . TYR A 1 79 ? -4.679 -0.395 12.887 1.00 88.44 79 TYR A CA 1
ATOM 650 C C . TYR A 1 79 ? -4.063 -1.617 12.187 1.00 88.44 79 TYR A C 1
ATOM 652 O O . TYR A 1 79 ? -3.174 -1.479 11.345 1.00 88.44 79 TYR A O 1
ATOM 660 N N . GLN A 1 80 ? -4.472 -2.826 12.572 1.00 88.50 80 GLN A N 1
ATOM 661 C CA . GLN A 1 80 ? -3.897 -4.060 12.055 1.00 88.50 80 GLN A CA 1
ATOM 662 C C . GLN A 1 80 ? -4.350 -4.325 10.620 1.00 88.50 80 GLN A C 1
ATOM 664 O O . GLN A 1 80 ? -5.532 -4.236 10.308 1.00 88.50 80 GLN A O 1
ATOM 669 N N . TYR A 1 81 ? -3.403 -4.718 9.772 1.00 86.44 81 TYR A N 1
ATOM 670 C CA . TYR A 1 81 ? -3.690 -5.253 8.450 1.00 86.44 81 TYR A CA 1
ATOM 671 C C . TYR A 1 81 ? -3.689 -6.784 8.487 1.00 86.44 81 TYR A C 1
ATOM 673 O O . TYR A 1 81 ? -2.768 -7.378 9.055 1.00 86.44 81 TYR A O 1
ATOM 681 N N . ALA A 1 82 ? -4.720 -7.409 7.907 1.00 85.50 82 ALA A N 1
ATOM 682 C CA . ALA A 1 82 ? -4.800 -8.853 7.659 1.00 85.50 82 ALA A CA 1
ATOM 683 C C . ALA A 1 82 ? -4.397 -9.750 8.857 1.00 85.50 82 ALA A C 1
ATOM 685 O O . ALA A 1 82 ? -3.724 -10.762 8.691 1.00 85.50 82 ALA A O 1
ATOM 686 N N . GLY A 1 83 ? -4.732 -9.359 10.094 1.00 83.69 83 GLY A N 1
ATOM 687 C CA . GLY A 1 83 ? -4.372 -10.134 11.291 1.00 83.69 83 GLY A CA 1
ATOM 688 C C . GLY A 1 83 ? -2.861 -10.291 11.543 1.00 83.69 83 GLY A C 1
ATOM 689 O O . GLY A 1 83 ? -2.465 -11.194 12.275 1.00 83.69 83 GLY A O 1
ATOM 690 N N . 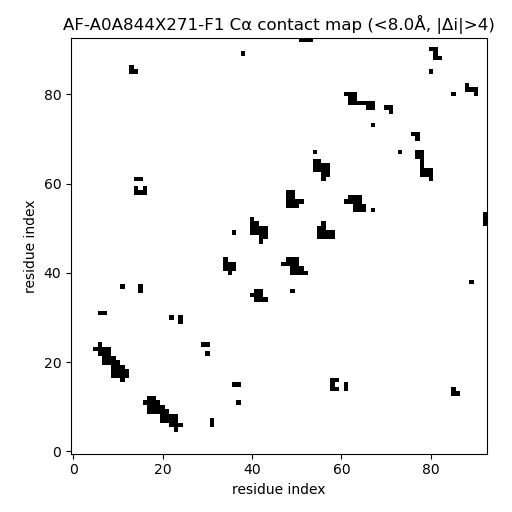SER A 1 84 ? -2.016 -9.424 10.968 1.00 85.81 84 SER A N 1
ATOM 691 C CA . SER A 1 84 ? -0.550 -9.579 10.889 1.00 85.81 84 SER A CA 1
ATOM 692 C C . SER A 1 84 ? -0.072 -10.788 10.067 1.00 85.81 84 SER A C 1
ATOM 694 O O . SER A 1 84 ? 1.091 -11.177 10.178 1.00 85.81 84 SER A O 1
ATOM 696 N N . ASP A 1 85 ? -0.939 -11.363 9.231 1.00 87.44 85 ASP A N 1
ATOM 697 C CA . ASP A 1 85 ? -0.623 -12.461 8.314 1.00 87.44 85 ASP A CA 1
ATOM 698 C C . ASP A 1 85 ? -1.083 -12.140 6.873 1.00 87.44 85 ASP A C 1
ATOM 700 O O . ASP A 1 85 ? -2.018 -12.750 6.346 1.00 87.44 85 ASP A O 1
ATOM 704 N N . PRO A 1 86 ? -0.427 -11.173 6.205 1.00 85.38 86 PRO A N 1
ATOM 705 C CA . PRO A 1 86 ? -0.827 -10.686 4.880 1.00 85.38 86 PRO A CA 1
ATOM 706 C C . PRO A 1 86 ? -0.527 -11.659 3.725 1.00 85.38 86 PRO A C 1
ATOM 708 O O . PRO A 1 86 ? -0.882 -11.384 2.580 1.00 85.38 86 PRO A O 1
ATOM 711 N N . ILE A 1 87 ? 0.150 -12.780 4.006 1.00 86.12 87 ILE A N 1
ATOM 712 C CA . ILE A 1 87 ? 0.420 -13.843 3.025 1.00 86.12 87 ILE A CA 1
ATOM 713 C C . ILE A 1 87 ? -0.812 -14.737 2.875 1.00 86.12 87 ILE A C 1
ATOM 715 O O . ILE A 1 87 ? -1.144 -15.145 1.764 1.00 86.12 87 ILE A O 1
ATOM 719 N N . ASN A 1 88 ? -1.476 -15.047 3.992 1.00 87.12 88 ASN A N 1
ATOM 720 C CA . ASN A 1 88 ? -2.640 -15.932 4.007 1.00 87.12 88 ASN A CA 1
ATOM 721 C C . ASN A 1 88 ? -3.967 -15.166 4.005 1.00 87.12 88 ASN A C 1
ATOM 723 O O . ASN A 1 88 ? -4.991 -15.730 3.618 1.00 87.12 88 ASN A O 1
ATOM 727 N N . TRP A 1 89 ? -3.956 -13.901 4.431 1.00 85.81 89 TRP A N 1
ATOM 728 C CA . TRP A 1 89 ? -5.156 -13.092 4.589 1.00 85.81 89 TRP A CA 1
ATOM 729 C C . TRP A 1 89 ? -5.096 -11.812 3.759 1.00 85.81 89 TRP A C 1
ATOM 731 O O . TRP A 1 89 ? -4.068 -11.150 3.621 1.00 85.81 89 TRP A O 1
ATOM 741 N N . VAL A 1 90 ? -6.259 -11.472 3.224 1.00 81.81 90 VAL A N 1
ATOM 742 C CA . VAL A 1 90 ? -6.545 -10.251 2.477 1.00 81.81 90 VAL A CA 1
ATOM 743 C C . VAL A 1 90 ? -7.618 -9.518 3.257 1.00 81.81 90 VAL A C 1
ATOM 745 O O . VAL A 1 90 ? -8.571 -10.148 3.719 1.00 81.81 90 VAL A O 1
ATOM 748 N N . ASP A 1 91 ? -7.463 -8.210 3.424 1.00 77.25 91 ASP A N 1
ATOM 749 C CA . ASP A 1 91 ? -8.530 -7.385 3.972 1.00 77.25 91 ASP A CA 1
ATOM 750 C C . ASP A 1 91 ? -9.525 -7.041 2.850 1.00 77.25 91 ASP A C 1
ATOM 752 O O . ASP A 1 91 ? -9.126 -6.401 1.878 1.00 77.25 91 ASP A O 1
ATOM 756 N N . PRO A 1 92 ? -10.790 -7.494 2.921 1.00 71.62 92 PRO A N 1
ATOM 757 C CA . PRO A 1 92 ? -11.772 -7.224 1.876 1.00 71.62 92 PRO A CA 1
ATOM 758 C C . PRO A 1 92 ? -12.402 -5.822 1.971 1.00 71.62 92 PRO A C 1
ATOM 760 O O . PRO A 1 92 ? -13.222 -5.492 1.111 1.00 71.62 92 PRO A O 1
ATOM 763 N N . LEU A 1 93 ? -12.106 -5.051 3.031 1.00 63.66 93 LEU A N 1
ATOM 764 C CA . LEU A 1 93 ? -12.753 -3.771 3.356 1.00 63.66 93 LEU A CA 1
ATOM 765 C C . LEU A 1 93 ? -12.099 -2.543 2.724 1.00 63.66 93 LEU A C 1
ATOM 767 O O . LEU A 1 93 ? -10.856 -2.446 2.640 1.00 63.66 93 LEU A O 1
#

Radius of gyration: 15.84 Å; Cα contacts (8 Å, |Δi|>4): 120; chains: 1; bounding box: 29×29×53 Å

Solvent-accessible surface area (backbone atoms only — not comparable to full-atom values): 5836 Å² total; per-residue (Å²): 132,85,79,86,71,72,58,70,51,76,41,62,48,70,53,47,34,76,76,45,77,48,70,66,62,90,53,78,90,71,62,82,89,70,53,66,44,64,98,70,21,39,53,39,82,92,78,73,33,30,42,36,92,78,44,47,31,36,38,88,81,45,26,38,82,49,73,42,91,63,37,70,82,70,33,94,52,40,36,64,39,36,88,80,38,50,82,86,34,75,72,92,88

Mean predicted aligned error: 6.34 Å

Nearest PDB structures (foldseek):
  8qja-assembly3_C  TM=8.876E-01  e=2.162E-06  Advenella mimigardefordensis DPN7
  8qjd-assembly1_A  TM=8.528E-01  e=2.162E-06  Salmonella bongori N268-08
  8qjd-assembly2_B  TM=8.530E-01  e=3.183E-06  Salmonella bongori N268-08
  8qjc-assembly1_A  TM=8.538E-01  e=6.901E-06  Salmonella bongori N268-08
  8cp6-assembly1_B  TM=7.203E-01  e=3.622E-06  Pseudomonas aeruginosa

Foldseek 3Di:
DDPPDDQKDFDADLLFDTPDIDGPDPDPVPRDDDQATPPRWGQDPVVRWTDDPVFTHDSVVSWTPDFAPVHCVVHPDRTHAQVVRSVVGHDND